Protein AF-A0A7I7TY95-F1 (afdb_monomer)

Radius of gyration: 18.22 Å; Cα contacts (8 Å, |Δi|>4): 47; chains: 1; bounding box: 36×49×39 Å

Nearest PDB structures (foldseek):
  5ig5-assembly1_F-2  TM=8.107E-01  e=9.181E-02  Nematostella vectensis
  7ury-assembly1_A  TM=8.292E-01  e=9.181E-02  Homo sapiens
  7urz-assembly1_G  TM=8.053E-01  e=7.509E-02  Homo sapiens
  7urw-assembly1_F  TM=7.96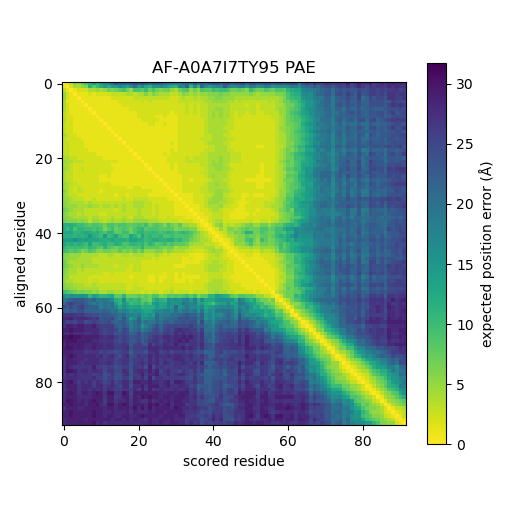1E-01  e=1.569E-01  Homo sapiens
  7rec-assembly1_E-2  TM=8.089E-01  e=3.065E-01  Homo sapiens

Secondary structure (DSSP, 8-state):
--HHHHHHHHHHHHHHHHHHHT-HHHHHTT--TT-EE--SSTT-S-EESHHHHHHHHHHHHHH-----S---GGG---PPPPP----PPPP-

Mean predicted aligned error: 13.82 Å

Foldseek 3Di:
DDPVVVVVVVLVVQLVVCLVVVPLCSVCVPPDQQDWAADPDPPRPTAGGSVSVSVVSVVVVVPDDDPPDDDDPPDDPDDPDPPPPPPDPDDD

Organism: Mycolicibacterium parafortuitum (NCBI:txid39692)

InterPro domains:
  IPR032710 NTF2-like domain superfamily [SSF54427] (1-61)
  IPR037401 SnoaL-like domain [PF12680] (12-61)

pLDDT: mean 76.16, std 20.78, range [33.34, 98.31]

Sequence (92 aa):
MTDNQRQIRDTVERWIEAIRARDIDGVLAAHTDDLVMFDATPPYDGVRGTAAYRDSWPPFSHHHRPAESGRAVADRPRAPLVPDRELRPPVP

Solvent-accessible surface area (backbone atoms only — not comparable to full-atom values): 6079 Å² total; per-residue (Å²): 129,56,71,67,59,48,54,53,50,57,52,54,52,51,33,52,51,17,57,76,70,68,35,64,67,53,49,46,70,86,57,54,69,79,38,76,48,79,61,99,53,84,88,60,82,50,39,64,22,48,69,52,47,58,64,52,51,71,63,52,68,75,72,61,69,80,79,77,76,87,77,78,88,85,73,70,79,77,73,77,80,77,72,84,75,75,78,74,74,80,80,133

Structure (mmCIF, N/CA/C/O backbone):
data_AF-A0A7I7TY95-F1
#
_entry.id   AF-A0A7I7TY95-F1
#
loop_
_atom_site.group_PDB
_atom_site.id
_atom_site.type_symbol
_atom_site.label_atom_id
_atom_site.label_alt_id
_atom_site.label_comp_id
_atom_site.label_asym_id
_atom_site.label_entity_id
_atom_site.label_seq_id
_atom_site.pdbx_PDB_ins_code
_atom_site.Cartn_x
_atom_site.Cartn_y
_atom_site.Cartn_z
_atom_site.occupancy
_atom_site.B_iso_or_equiv
_atom_site.auth_seq_id
_atom_site.auth_comp_id
_atom_site.auth_asym_id
_atom_site.auth_atom_id
_atom_site.pdbx_PDB_model_num
ATOM 1 N N . MET A 1 1 ? -3.878 4.144 25.629 1.00 61.81 1 MET A N 1
ATOM 2 C CA . MET A 1 1 ? -3.972 4.378 24.171 1.00 61.81 1 MET A CA 1
ATOM 3 C C . MET A 1 1 ? -5.427 4.588 23.822 1.00 61.81 1 MET A C 1
ATOM 5 O O . MET A 1 1 ? -6.260 3.877 24.374 1.00 61.81 1 MET A O 1
ATOM 9 N N . THR A 1 2 ? -5.721 5.557 22.961 1.00 89.19 2 THR A N 1
ATOM 10 C CA . THR A 1 2 ? -7.066 5.726 22.396 1.00 89.19 2 THR A CA 1
ATOM 11 C C . THR A 1 2 ? -7.384 4.580 21.432 1.00 89.19 2 THR A C 1
ATOM 13 O O . THR A 1 2 ? -6.472 3.885 20.974 1.00 89.19 2 THR A O 1
ATOM 16 N N . ASP A 1 3 ? -8.664 4.380 21.123 1.00 93.25 3 ASP A N 1
ATOM 17 C CA . ASP A 1 3 ? -9.108 3.343 20.184 1.00 93.25 3 ASP A CA 1
ATOM 18 C C . ASP A 1 3 ? -8.471 3.525 18.794 1.00 93.25 3 ASP A C 1
ATOM 20 O O . ASP A 1 3 ? -7.809 2.625 18.282 1.00 93.25 3 ASP A O 1
ATOM 24 N N . ASN A 1 4 ? -8.485 4.758 18.276 1.00 95.69 4 ASN A N 1
ATOM 25 C CA . ASN A 1 4 ? -7.829 5.115 17.013 1.00 95.69 4 ASN A CA 1
ATOM 26 C C . ASN A 1 4 ? -6.329 4.781 17.004 1.00 95.69 4 ASN A C 1
ATOM 28 O O . ASN A 1 4 ? -5.809 4.266 16.018 1.00 95.69 4 ASN A O 1
ATOM 32 N N . GLN A 1 5 ? -5.609 5.053 18.100 1.00 96.81 5 GLN A N 1
ATOM 33 C CA . GLN A 1 5 ? -4.183 4.721 18.185 1.00 96.81 5 GLN A CA 1
ATOM 34 C C . GLN A 1 5 ? -3.948 3.210 18.102 1.00 96.81 5 GLN A C 1
ATOM 36 O O . GLN A 1 5 ? -2.955 2.782 17.512 1.00 96.81 5 GLN A O 1
ATOM 41 N N . ARG A 1 6 ? -4.831 2.408 18.710 1.00 97.12 6 ARG A N 1
ATOM 42 C CA . ARG A 1 6 ? -4.764 0.945 18.640 1.00 97.12 6 ARG A CA 1
ATOM 43 C C . ARG A 1 6 ? -5.034 0.472 17.220 1.00 97.12 6 ARG A C 1
ATOM 45 O O . ARG A 1 6 ? -4.209 -0.237 16.666 1.00 97.12 6 ARG A O 1
ATOM 52 N N . GLN A 1 7 ? -6.101 0.962 16.597 1.00 96.75 7 GLN A N 1
ATOM 53 C CA . GLN A 1 7 ? -6.453 0.592 15.230 1.00 96.75 7 GLN A CA 1
ATOM 54 C C . GLN A 1 7 ? -5.342 0.926 14.222 1.00 96.75 7 GLN A C 1
ATOM 56 O O . GLN A 1 7 ? -5.042 0.110 13.348 1.00 96.75 7 GLN A O 1
ATOM 61 N N . ILE A 1 8 ? -4.701 2.094 14.351 1.00 96.44 8 ILE A N 1
ATOM 62 C CA . ILE A 1 8 ? -3.556 2.471 13.509 1.00 96.44 8 ILE A CA 1
ATOM 63 C C . ILE A 1 8 ? -2.402 1.485 13.711 1.00 96.44 8 ILE A C 1
ATOM 65 O O . ILE A 1 8 ? -1.853 0.979 12.735 1.00 96.44 8 ILE A O 1
ATOM 69 N N . ARG A 1 9 ? -2.055 1.178 14.968 1.00 97.44 9 ARG A N 1
ATOM 70 C CA . ARG A 1 9 ? -0.977 0.238 15.293 1.00 97.44 9 ARG A CA 1
ATOM 71 C C . ARG A 1 9 ? -1.243 -1.146 14.711 1.00 97.44 9 ARG A C 1
ATOM 73 O O . ARG A 1 9 ? -0.400 -1.653 13.981 1.00 97.44 9 ARG A O 1
ATOM 80 N N . ASP A 1 10 ? -2.427 -1.692 14.954 1.00 97.44 10 ASP A N 1
ATOM 81 C CA . ASP A 1 10 ? -2.800 -3.022 14.479 1.00 97.44 10 ASP A CA 1
ATOM 82 C C . ASP A 1 10 ? -2.788 -3.086 12.940 1.00 97.44 10 ASP A C 1
ATOM 84 O O . ASP A 1 10 ? -2.440 -4.108 12.350 1.00 97.44 10 ASP A O 1
ATOM 88 N N . THR A 1 11 ? -3.155 -1.989 12.268 1.00 97.50 11 THR A N 1
ATOM 89 C CA . THR A 1 11 ? -3.112 -1.891 10.800 1.00 97.50 11 THR A CA 1
ATOM 90 C C . THR A 1 11 ? -1.678 -1.936 10.276 1.00 97.50 11 THR A C 1
ATOM 92 O O . THR A 1 11 ? -1.390 -2.705 9.361 1.00 97.50 11 THR A O 1
ATOM 95 N N . VAL A 1 12 ? -0.767 -1.172 10.885 1.00 97.25 12 VAL A N 1
ATOM 96 C CA . VAL A 1 12 ? 0.658 -1.175 10.517 1.00 97.25 12 VAL A CA 1
ATOM 97 C C . VAL A 1 12 ? 1.308 -2.530 10.817 1.00 97.25 12 VAL A C 1
ATOM 99 O O . VAL A 1 12 ? 2.084 -3.028 10.007 1.00 97.25 12 VAL A O 1
ATOM 102 N N . GLU A 1 13 ? 0.978 -3.157 11.946 1.00 98.19 13 GLU A N 1
ATOM 103 C CA . GLU A 1 13 ? 1.510 -4.472 12.324 1.00 98.19 13 GLU A CA 1
ATOM 104 C C . GLU A 1 13 ? 1.077 -5.566 11.339 1.00 98.19 13 GLU A C 1
ATOM 106 O O . GLU A 1 13 ? 1.921 -6.325 10.867 1.00 98.19 13 GLU A O 1
ATOM 111 N N . ARG A 1 14 ? -0.202 -5.599 10.937 1.00 98.31 14 ARG A N 1
ATOM 112 C CA . ARG A 1 14 ? -0.675 -6.529 9.895 1.00 98.31 14 ARG A CA 1
ATOM 113 C C . ARG A 1 14 ? 0.025 -6.315 8.557 1.00 98.31 14 ARG A C 1
ATOM 115 O O . ARG A 1 14 ? 0.375 -7.289 7.896 1.00 98.31 14 ARG A O 1
ATOM 122 N N . TRP A 1 15 ? 0.251 -5.060 8.172 1.00 97.12 15 TRP A N 1
ATOM 123 C CA . TRP A 1 15 ? 0.986 -4.741 6.951 1.00 97.12 15 TRP A CA 1
ATOM 124 C C . TRP A 1 15 ? 2.423 -5.284 7.000 1.00 97.12 15 TRP A C 1
ATOM 126 O O . TRP A 1 15 ? 2.862 -5.935 6.055 1.00 97.12 15 TRP A O 1
ATOM 136 N N . ILE A 1 16 ? 3.128 -5.121 8.126 1.00 97.00 16 ILE A N 1
ATOM 137 C CA . ILE A 1 16 ? 4.476 -5.680 8.331 1.00 97.00 16 ILE A CA 1
ATOM 138 C C . ILE A 1 16 ? 4.476 -7.211 8.219 1.00 97.00 16 ILE A C 1
ATOM 140 O O . ILE A 1 16 ? 5.369 -7.776 7.584 1.00 97.00 16 ILE A O 1
ATOM 144 N N . GLU A 1 17 ? 3.498 -7.889 8.818 1.00 97.81 17 GLU A N 1
ATOM 145 C CA . GLU A 1 17 ? 3.396 -9.350 8.734 1.00 97.81 17 GLU A CA 1
ATOM 146 C C . GLU A 1 17 ? 3.135 -9.831 7.300 1.00 97.81 17 GLU A C 1
ATOM 148 O O . GLU A 1 17 ? 3.777 -10.782 6.853 1.00 97.81 17 GLU A O 1
ATOM 153 N N . ALA A 1 18 ? 2.297 -9.130 6.532 1.00 96.31 18 ALA A N 1
ATOM 154 C CA . ALA A 1 18 ? 2.081 -9.439 5.119 1.00 96.31 18 ALA A CA 1
ATOM 155 C C . ALA A 1 18 ? 3.366 -9.278 4.283 1.00 96.31 18 ALA A C 1
ATOM 157 O O . ALA A 1 18 ? 3.699 -10.153 3.481 1.00 96.31 18 ALA A O 1
ATOM 158 N N . ILE A 1 19 ? 4.150 -8.218 4.533 1.00 93.31 19 ILE A N 1
ATOM 159 C CA . ILE A 1 19 ? 5.465 -8.022 3.896 1.00 93.31 19 ILE A CA 1
ATOM 160 C C . ILE A 1 19 ? 6.395 -9.202 4.208 1.00 93.31 19 ILE A C 1
ATOM 162 O O . ILE A 1 19 ? 7.023 -9.757 3.304 1.00 93.31 19 ILE A O 1
ATOM 166 N N . ARG A 1 20 ? 6.479 -9.615 5.481 1.00 92.69 20 ARG A N 1
ATOM 167 C CA . ARG A 1 20 ? 7.322 -10.744 5.924 1.00 92.69 20 ARG A CA 1
ATOM 168 C C . ARG A 1 20 ? 6.899 -12.062 5.281 1.00 92.69 20 ARG A C 1
ATOM 170 O O . ARG A 1 20 ? 7.759 -12.842 4.874 1.00 92.69 20 ARG A O 1
ATOM 177 N N . ALA A 1 21 ? 5.593 -12.284 5.161 1.00 94.25 21 ALA A N 1
ATOM 178 C CA . ALA A 1 21 ? 5.009 -13.461 4.530 1.00 94.25 21 ALA A CA 1
ATOM 179 C C . ALA A 1 21 ? 5.103 -13.446 2.994 1.00 94.25 21 ALA A C 1
ATOM 181 O O . ALA A 1 21 ? 4.807 -14.460 2.364 1.00 94.25 21 ALA A O 1
ATOM 182 N N . ARG A 1 22 ? 5.531 -12.326 2.387 1.00 91.81 22 ARG A N 1
ATOM 183 C CA . ARG A 1 22 ? 5.471 -12.084 0.934 1.00 91.81 22 ARG A CA 1
ATOM 184 C C . ARG A 1 22 ? 4.045 -12.214 0.379 1.00 91.81 22 ARG A C 1
ATOM 186 O O . ARG A 1 22 ? 3.855 -12.599 -0.773 1.00 91.81 22 ARG A O 1
ATOM 193 N N . ASP A 1 23 ? 3.057 -11.888 1.205 1.00 94.62 23 ASP A N 1
ATOM 194 C CA . ASP A 1 23 ? 1.645 -11.877 0.844 1.00 94.62 23 ASP A CA 1
ATOM 195 C C . ASP A 1 23 ? 1.293 -10.523 0.225 1.00 94.62 23 ASP A C 1
ATOM 197 O O . ASP A 1 23 ? 1.021 -9.545 0.920 1.00 94.62 23 ASP A O 1
ATOM 201 N N . ILE A 1 24 ? 1.335 -10.461 -1.105 1.00 93.81 24 ILE A N 1
ATOM 202 C CA . ILE A 1 24 ? 1.071 -9.224 -1.844 1.00 93.81 24 ILE A CA 1
ATOM 203 C C . ILE A 1 24 ? -0.373 -8.752 -1.658 1.00 93.81 24 ILE A C 1
ATOM 205 O O . ILE A 1 24 ? -0.607 -7.550 -1.562 1.00 93.81 24 ILE A O 1
ATOM 209 N N . ASP A 1 25 ? -1.338 -9.665 -1.568 1.00 94.81 25 ASP A N 1
ATOM 210 C CA . ASP A 1 25 ? -2.732 -9.271 -1.379 1.00 94.81 25 ASP A CA 1
ATOM 211 C C . ASP A 1 25 ? -2.936 -8.718 0.045 1.00 94.81 25 ASP A C 1
ATOM 213 O O . ASP A 1 25 ? -3.571 -7.676 0.218 1.00 94.81 25 ASP A O 1
ATOM 217 N N . GLY A 1 26 ? -2.293 -9.318 1.053 1.00 96.25 26 GLY A N 1
ATOM 218 C CA . GLY A 1 26 ? -2.250 -8.790 2.421 1.00 96.25 26 GLY A CA 1
ATOM 219 C C . GLY A 1 26 ? -1.547 -7.433 2.539 1.00 96.25 26 GLY A C 1
ATOM 220 O O . GLY A 1 26 ? -1.991 -6.564 3.291 1.00 96.25 26 GLY A O 1
ATOM 221 N N . VAL A 1 27 ? -0.485 -7.205 1.760 1.00 94.94 27 VAL A N 1
ATOM 222 C CA . VAL A 1 27 ? 0.213 -5.912 1.696 1.00 94.94 27 VAL A CA 1
ATOM 223 C C . V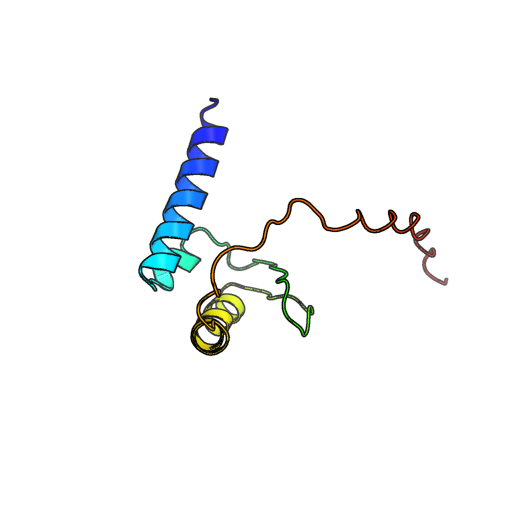AL A 1 27 ? -0.705 -4.808 1.169 1.00 94.94 27 VAL A C 1
ATOM 225 O O . VAL A 1 27 ? -0.673 -3.681 1.667 1.00 94.94 27 VAL A O 1
ATOM 228 N N . LEU A 1 28 ? -1.540 -5.122 0.180 1.00 94.94 28 LEU A N 1
ATOM 229 C CA . LEU A 1 28 ? -2.442 -4.164 -0.458 1.00 94.94 28 LEU A CA 1
ATOM 230 C C . LEU A 1 28 ? -3.756 -3.959 0.310 1.00 94.94 28 LEU A C 1
ATOM 232 O O . LEU A 1 28 ? -4.399 -2.934 0.116 1.00 94.94 28 LEU A O 1
ATOM 236 N N . ALA A 1 29 ? -4.137 -4.870 1.210 1.00 96.56 29 ALA A N 1
ATOM 237 C CA . ALA A 1 29 ? -5.464 -4.914 1.836 1.00 96.56 29 ALA A CA 1
ATOM 238 C C . ALA A 1 29 ? -5.898 -3.633 2.577 1.00 96.56 29 ALA A C 1
ATOM 240 O O . ALA A 1 29 ? -7.091 -3.362 2.693 1.00 96.56 29 ALA A O 1
ATOM 241 N N . ALA A 1 30 ? -4.944 -2.862 3.104 1.00 95.69 30 ALA A N 1
ATOM 242 C CA . ALA A 1 30 ? -5.207 -1.611 3.820 1.00 95.69 30 ALA A CA 1
ATOM 243 C C . ALA A 1 30 ? -4.898 -0.348 2.991 1.00 95.69 30 ALA A C 1
ATOM 245 O O . ALA A 1 30 ? -4.902 0.753 3.540 1.00 95.69 30 ALA A O 1
ATOM 246 N N . HIS A 1 31 ? -4.615 -0.497 1.694 1.00 95.62 31 HIS A N 1
ATOM 247 C CA . HIS A 1 31 ? -4.332 0.607 0.782 1.00 95.62 31 HIS A CA 1
ATOM 248 C C . HIS A 1 31 ? -5.561 0.932 -0.063 1.00 95.62 31 HIS A C 1
ATOM 250 O O . HIS A 1 31 ? -6.285 0.047 -0.512 1.00 95.62 31 HIS A O 1
ATOM 256 N N . THR A 1 32 ? -5.788 2.221 -0.285 1.00 95.94 32 THR A N 1
ATOM 257 C CA . THR A 1 32 ? -6.829 2.706 -1.188 1.00 95.94 32 THR A CA 1
ATOM 258 C C . THR A 1 32 ? -6.323 2.703 -2.628 1.00 95.94 32 THR A C 1
ATOM 260 O O . THR A 1 32 ? -5.122 2.846 -2.869 1.00 95.94 32 THR A O 1
ATOM 263 N N . ASP A 1 33 ? -7.232 2.582 -3.597 1.00 94.19 33 ASP A N 1
ATOM 264 C CA . ASP A 1 33 ? -6.881 2.548 -5.026 1.00 94.19 33 ASP A CA 1
ATOM 265 C C . ASP A 1 33 ? -6.195 3.826 -5.530 1.00 94.19 33 ASP A C 1
ATOM 267 O O . ASP A 1 33 ? -5.501 3.793 -6.544 1.00 94.19 33 ASP A O 1
ATOM 271 N N . ASP A 1 34 ? -6.339 4.936 -4.808 1.00 94.44 34 ASP A N 1
ATOM 272 C CA . ASP A 1 34 ? -5.726 6.236 -5.078 1.00 94.44 34 ASP A CA 1
ATOM 273 C C . ASP A 1 34 ? -4.438 6.496 -4.269 1.00 94.44 34 ASP A C 1
ATOM 275 O O . ASP A 1 34 ? -3.994 7.641 -4.162 1.00 94.44 34 ASP A O 1
ATOM 279 N N . LEU A 1 35 ? -3.805 5.442 -3.732 1.00 93.44 35 LEU A N 1
ATOM 280 C CA . LEU A 1 35 ? -2.520 5.509 -3.030 1.00 93.44 35 LEU A CA 1
ATOM 281 C C . LEU A 1 35 ? -1.492 6.370 -3.777 1.00 93.44 35 LEU A C 1
ATOM 283 O O . LEU A 1 35 ? -1.223 6.164 -4.961 1.00 93.44 35 LEU A O 1
ATOM 287 N N . VAL A 1 36 ? -0.809 7.240 -3.036 1.00 92.94 36 VAL A N 1
ATOM 288 C CA . VAL A 1 36 ? 0.426 7.889 -3.480 1.00 92.94 36 VAL A CA 1
ATOM 289 C C . VAL A 1 36 ? 1.525 7.567 -2.475 1.00 92.94 36 VAL A C 1
ATOM 291 O O . VAL A 1 36 ? 1.425 7.942 -1.308 1.00 92.94 36 VAL A O 1
ATOM 294 N N . MET A 1 37 ? 2.573 6.872 -2.916 1.00 88.69 37 MET A N 1
ATOM 295 C CA . MET A 1 37 ? 3.691 6.456 -2.065 1.00 88.69 37 MET A CA 1
ATOM 296 C C . MET A 1 37 ? 5.018 6.950 -2.640 1.00 88.69 37 MET A C 1
ATOM 298 O O . MET A 1 37 ? 5.290 6.781 -3.824 1.00 88.69 37 MET A O 1
ATOM 302 N N . PHE A 1 38 ? 5.874 7.518 -1.795 1.00 87.94 38 PHE A N 1
ATOM 303 C CA . PHE A 1 38 ? 7.247 7.872 -2.149 1.00 87.94 38 PHE A CA 1
ATOM 304 C C . PHE A 1 38 ? 8.210 6.945 -1.411 1.00 87.94 38 PHE A C 1
ATOM 306 O O . PHE A 1 38 ? 8.049 6.726 -0.212 1.00 87.94 38 PHE A O 1
ATOM 313 N N . ASP A 1 39 ? 9.198 6.416 -2.127 1.00 77.50 39 ASP A N 1
ATOM 314 C CA . ASP A 1 39 ? 10.222 5.525 -1.579 1.00 77.50 39 ASP A CA 1
ATOM 315 C C . ASP A 1 39 ? 11.603 6.206 -1.611 1.00 77.50 39 ASP A C 1
ATOM 317 O O . ASP A 1 39 ? 11.825 7.190 -2.318 1.00 77.50 39 ASP A O 1
ATOM 321 N N . ALA A 1 40 ? 12.545 5.679 -0.836 1.00 77.50 40 ALA A N 1
ATOM 322 C CA . ALA A 1 40 ? 13.921 6.137 -0.727 1.00 77.50 40 ALA A CA 1
ATOM 323 C C . ALA A 1 40 ? 14.814 5.691 -1.900 1.00 77.50 40 ALA A C 1
ATOM 325 O O . ALA A 1 40 ? 16.019 5.946 -1.866 1.00 77.50 40 ALA A O 1
ATOM 326 N N . THR A 1 41 ? 14.261 5.037 -2.926 1.00 65.69 41 THR A N 1
ATOM 327 C CA . THR A 1 41 ? 15.009 4.600 -4.111 1.00 65.69 41 THR A CA 1
ATOM 328 C C . THR A 1 41 ? 14.644 5.425 -5.356 1.00 65.69 41 THR A C 1
ATOM 330 O O . THR A 1 41 ? 13.476 5.779 -5.550 1.00 65.69 41 THR A O 1
ATOM 333 N N . PRO A 1 42 ? 15.628 5.762 -6.217 1.00 68.69 42 PRO A N 1
ATOM 334 C CA . PRO A 1 42 ? 15.358 6.348 -7.528 1.00 68.69 42 PRO A CA 1
ATOM 335 C C . PRO A 1 42 ? 14.365 5.488 -8.334 1.00 68.69 42 PRO A C 1
ATOM 337 O O . PRO A 1 42 ? 14.396 4.264 -8.203 1.00 68.69 42 PRO A O 1
ATOM 340 N N . PRO A 1 43 ? 13.523 6.087 -9.198 1.00 73.25 43 PRO A N 1
ATOM 341 C CA . PRO A 1 43 ? 13.616 7.460 -9.706 1.00 73.25 43 PRO A CA 1
ATOM 342 C C . PRO A 1 43 ? 12.961 8.548 -8.831 1.00 73.25 43 PRO A C 1
ATOM 344 O O . PRO A 1 43 ? 12.940 9.700 -9.240 1.00 73.25 43 PRO A O 1
ATOM 347 N N . TYR A 1 44 ? 12.466 8.232 -7.626 1.00 78.50 44 TYR A N 1
ATOM 348 C CA . TYR A 1 44 ? 11.767 9.173 -6.723 1.00 78.50 44 TYR A CA 1
ATOM 349 C C . TYR A 1 44 ? 10.486 9.815 -7.283 1.00 78.50 44 TYR A C 1
ATOM 351 O O . TYR A 1 44 ? 9.879 10.650 -6.614 1.00 78.50 44 TYR A O 1
ATOM 359 N N . ASP A 1 45 ? 10.021 9.393 -8.460 1.00 82.12 45 ASP A N 1
ATOM 360 C CA . ASP A 1 45 ? 8.769 9.876 -9.056 1.00 82.12 45 ASP A CA 1
ATOM 361 C C . ASP A 1 45 ? 7.530 9.481 -8.232 1.00 82.12 45 ASP A C 1
ATOM 363 O O . ASP A 1 45 ? 6.449 10.061 -8.388 1.00 82.12 45 ASP A O 1
ATOM 367 N N . GLY A 1 46 ? 7.695 8.523 -7.316 1.00 85.81 46 GLY A N 1
ATOM 368 C CA . GLY A 1 46 ? 6.641 7.967 -6.481 1.00 85.81 46 GLY A CA 1
ATOM 369 C C . GLY A 1 46 ? 5.735 6.998 -7.243 1.00 85.81 46 GLY A C 1
ATOM 370 O O . GLY A 1 46 ? 5.635 7.008 -8.468 1.00 85.81 46 GLY A O 1
ATOM 371 N N . VAL A 1 47 ? 5.050 6.153 -6.490 1.00 90.75 47 VAL A N 1
ATOM 372 C CA . VAL A 1 47 ? 4.089 5.160 -6.962 1.00 90.75 47 VAL A CA 1
ATOM 373 C C . VAL A 1 47 ? 2.681 5.732 -6.833 1.00 90.75 47 VAL A C 1
ATOM 375 O O . VAL A 1 47 ? 2.341 6.304 -5.797 1.00 90.75 47 VAL A O 1
ATOM 378 N N . ARG A 1 48 ? 1.864 5.578 -7.881 1.00 93.38 48 ARG A N 1
ATOM 379 C CA . ARG A 1 48 ? 0.469 6.038 -7.914 1.00 93.38 48 ARG A CA 1
ATOM 380 C C . ARG A 1 48 ? -0.469 4.885 -8.236 1.00 93.38 48 ARG A C 1
ATOM 382 O O . ARG A 1 48 ? -0.369 4.286 -9.304 1.00 93.38 48 ARG A O 1
ATOM 389 N N . GLY A 1 49 ? -1.386 4.631 -7.315 1.00 94.50 49 GLY A N 1
ATOM 390 C CA . GLY A 1 49 ? -2.380 3.574 -7.376 1.00 94.50 49 GLY A CA 1
ATOM 391 C C . GLY A 1 49 ? -1.877 2.203 -6.924 1.00 94.50 49 GLY A C 1
ATOM 392 O O . GLY A 1 49 ? -0.681 1.895 -6.951 1.00 94.50 49 GLY A O 1
ATOM 393 N N . THR A 1 50 ? -2.823 1.359 -6.513 1.00 93.44 50 THR A N 1
ATOM 394 C CA . THR A 1 50 ? -2.579 0.005 -5.981 1.00 93.44 50 THR A CA 1
ATOM 395 C C . THR A 1 50 ? -1.946 -0.928 -7.006 1.00 93.44 50 THR A C 1
ATOM 397 O O . THR A 1 50 ? -1.090 -1.731 -6.643 1.00 93.44 50 THR A O 1
ATOM 400 N N . ALA A 1 51 ? -2.290 -0.788 -8.289 1.00 91.75 51 ALA A N 1
ATOM 401 C CA . ALA A 1 51 ? -1.681 -1.562 -9.372 1.00 91.75 51 ALA A CA 1
ATOM 402 C C . ALA A 1 51 ? -0.173 -1.282 -9.502 1.00 91.75 51 ALA A C 1
ATOM 404 O O . ALA A 1 51 ? 0.634 -2.205 -9.423 1.00 91.75 51 ALA A O 1
ATOM 405 N N . ALA A 1 52 ? 0.224 -0.007 -9.598 1.00 90.19 52 ALA A N 1
ATOM 406 C CA . ALA A 1 52 ? 1.638 0.365 -9.673 1.00 90.19 52 ALA A CA 1
ATOM 407 C C . ALA A 1 52 ? 2.400 -0.027 -8.397 1.00 90.19 52 ALA A C 1
ATOM 409 O O . ALA A 1 52 ? 3.575 -0.390 -8.448 1.00 90.19 52 ALA A O 1
ATOM 410 N N . TYR A 1 53 ? 1.730 0.018 -7.242 1.00 91.50 53 TYR A N 1
ATOM 411 C CA . TYR A 1 53 ? 2.318 -0.429 -5.987 1.00 91.50 53 TYR A CA 1
ATOM 412 C C . TYR A 1 53 ? 2.537 -1.936 -5.949 1.00 91.50 53 TYR A C 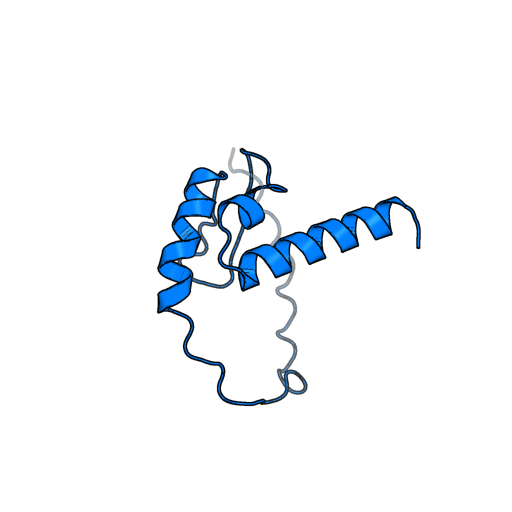1
ATOM 414 O O . TYR A 1 53 ? 3.631 -2.363 -5.584 1.00 91.50 53 TYR A O 1
ATOM 422 N N . ARG A 1 54 ? 1.569 -2.737 -6.410 1.00 91.88 54 ARG A N 1
ATOM 423 C CA . ARG A 1 54 ? 1.715 -4.189 -6.586 1.00 91.88 54 ARG A CA 1
ATOM 424 C C . ARG A 1 54 ? 2.966 -4.524 -7.399 1.00 91.88 54 ARG A C 1
ATOM 426 O O . ARG 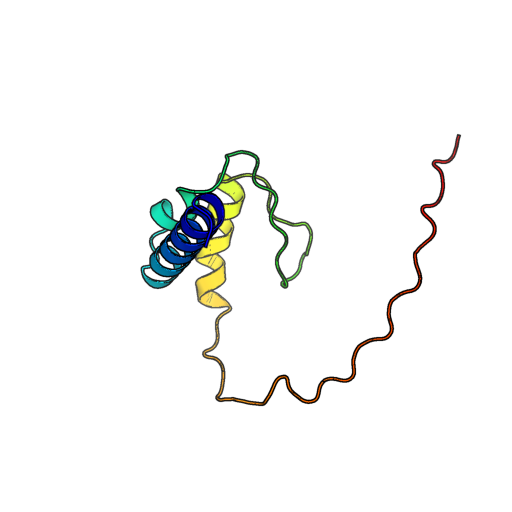A 1 54 ? 3.757 -5.362 -6.974 1.00 91.88 54 ARG A O 1
ATOM 433 N N . ASP A 1 55 ? 3.174 -3.817 -8.505 1.00 89.25 55 ASP A N 1
ATOM 434 C CA . ASP A 1 55 ? 4.289 -4.046 -9.430 1.00 89.25 55 ASP A CA 1
ATOM 435 C C . ASP A 1 55 ? 5.657 -3.610 -8.874 1.00 89.25 55 ASP A C 1
ATOM 437 O O . ASP A 1 55 ? 6.694 -4.073 -9.352 1.00 89.25 55 ASP A O 1
ATOM 441 N N . SER A 1 56 ? 5.688 -2.774 -7.828 1.00 85.38 56 SER A N 1
ATOM 442 C CA . SER A 1 56 ? 6.933 -2.393 -7.140 1.00 85.38 56 SER A CA 1
ATOM 443 C C . SER A 1 56 ? 7.497 -3.490 -6.225 1.00 85.38 56 SER A C 1
ATOM 445 O O . SER A 1 56 ? 8.691 -3.484 -5.917 1.00 85.38 56 SER A O 1
ATOM 447 N N . TRP A 1 57 ? 6.678 -4.474 -5.833 1.00 84.75 57 TRP A N 1
ATOM 448 C CA . TRP A 1 57 ? 7.078 -5.532 -4.899 1.00 84.75 57 TRP A CA 1
ATOM 449 C C . TRP A 1 57 ? 7.969 -6.633 -5.503 1.00 84.75 57 TRP A C 1
ATOM 451 O O . TRP A 1 57 ? 8.950 -7.005 -4.851 1.00 84.75 57 TRP A O 1
ATOM 461 N N . PRO A 1 58 ? 7.723 -7.158 -6.723 1.00 71.62 58 PRO A N 1
ATOM 462 C CA . PRO A 1 58 ? 8.613 -8.148 -7.333 1.00 71.62 58 PRO A CA 1
ATOM 463 C C . PRO A 1 58 ? 10.070 -7.655 -7.501 1.00 71.62 58 PRO A C 1
ATOM 465 O O . PRO A 1 58 ? 10.981 -8.378 -7.080 1.00 71.62 58 PRO A O 1
ATOM 468 N N . PRO A 1 59 ? 10.342 -6.424 -7.999 1.00 58.69 59 PRO A N 1
ATOM 469 C CA . PRO A 1 59 ? 11.699 -5.863 -8.075 1.00 58.69 59 PRO A CA 1
ATOM 470 C C . PRO A 1 59 ? 12.374 -5.627 -6.714 1.00 58.69 59 PRO A C 1
ATOM 472 O O . PRO A 1 59 ? 13.607 -5.663 -6.628 1.00 58.69 59 PRO A O 1
ATOM 475 N N . PHE A 1 60 ? 11.593 -5.417 -5.647 1.00 53.62 60 PHE A N 1
ATOM 476 C CA . PHE A 1 60 ? 12.103 -5.206 -4.285 1.00 53.62 60 PHE A CA 1
ATOM 477 C C . PHE A 1 60 ? 12.890 -6.419 -3.759 1.00 53.62 60 PHE A C 1
ATOM 479 O O . PHE A 1 60 ? 13.847 -6.270 -2.999 1.00 53.62 60 PHE A O 1
ATOM 486 N N . SER A 1 61 ? 12.545 -7.628 -4.220 1.00 49.66 61 SER A N 1
ATOM 487 C CA . SER A 1 61 ? 13.222 -8.872 -3.831 1.00 49.66 61 SER A CA 1
ATOM 488 C C . SER A 1 61 ? 14.658 -8.997 -4.366 1.00 49.66 61 SER A C 1
ATOM 490 O O . SER A 1 61 ? 15.487 -9.651 -3.734 1.00 49.66 61 SER A O 1
ATOM 492 N N . HIS A 1 62 ? 14.979 -8.342 -5.488 1.00 45.56 62 HIS A N 1
ATOM 493 C CA . HIS A 1 62 ? 16.291 -8.434 -6.141 1.00 45.56 62 HIS A CA 1
ATOM 494 C C . HIS A 1 62 ? 17.311 -7.408 -5.625 1.00 45.56 62 HIS A C 1
ATOM 496 O O . HIS A 1 62 ? 18.512 -7.669 -5.664 1.00 45.56 62 HIS A O 1
ATOM 502 N N . HIS A 1 63 ? 16.855 -6.258 -5.116 1.00 46.88 63 HIS A N 1
ATOM 503 C CA . HIS A 1 63 ? 17.731 -5.183 -4.623 1.00 46.88 63 HIS A CA 1
ATOM 504 C C . HIS A 1 63 ? 18.133 -5.347 -3.150 1.00 46.88 63 HIS A C 1
ATOM 506 O O . HIS A 1 63 ? 19.049 -4.674 -2.674 1.00 46.88 63 HIS A O 1
ATOM 512 N N . HIS A 1 64 ? 17.485 -6.254 -2.415 1.00 44.12 64 HIS A N 1
ATOM 513 C CA . HIS A 1 64 ? 17.782 -6.483 -1.007 1.00 44.12 64 HIS A CA 1
ATOM 514 C C . HIS A 1 64 ? 18.962 -7.456 -0.834 1.00 44.12 64 HIS A C 1
ATOM 516 O O . HIS A 1 64 ? 18.789 -8.653 -0.600 1.00 44.12 64 HIS A O 1
ATOM 522 N N . ARG A 1 65 ? 20.196 -6.940 -0.895 1.00 37.72 65 ARG A N 1
ATOM 523 C CA . ARG A 1 65 ? 21.355 -7.631 -0.304 1.00 37.72 65 ARG A CA 1
ATOM 524 C C . ARG A 1 65 ? 21.138 -7.697 1.219 1.00 37.72 65 ARG A C 1
ATOM 526 O O . ARG A 1 65 ? 20.705 -6.688 1.777 1.00 37.72 65 ARG A O 1
ATOM 533 N N . PRO A 1 66 ? 21.395 -8.827 1.913 1.00 36.88 66 PRO A N 1
ATOM 534 C CA . PRO A 1 66 ? 21.239 -8.873 3.363 1.00 36.88 66 PRO A CA 1
ATOM 535 C C . PRO A 1 66 ? 22.059 -7.740 3.977 1.00 36.88 66 PRO A C 1
ATOM 537 O O . PRO A 1 66 ? 23.215 -7.548 3.593 1.00 36.88 66 PRO A O 1
ATOM 540 N N . ALA A 1 67 ? 21.454 -6.970 4.882 1.00 42.09 67 ALA A N 1
ATOM 541 C CA . ALA A 1 67 ? 22.173 -5.940 5.608 1.00 42.09 67 ALA A CA 1
ATOM 542 C C . ALA A 1 67 ? 23.359 -6.603 6.314 1.00 42.09 67 ALA A C 1
ATOM 544 O O . ALA A 1 67 ? 23.180 -7.463 7.177 1.00 42.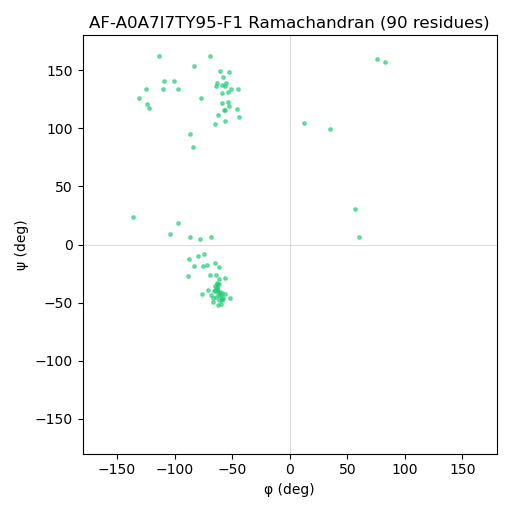09 67 ALA A O 1
ATOM 545 N N . GLU A 1 68 ? 24.572 -6.224 5.924 1.00 33.34 68 GLU A N 1
ATOM 546 C CA . GLU A 1 68 ? 25.747 -6.529 6.720 1.00 33.34 68 GLU A CA 1
ATOM 547 C C . GLU A 1 68 ? 25.565 -5.814 8.057 1.00 33.34 68 GLU A C 1
ATOM 549 O O . GLU A 1 68 ? 25.511 -4.586 8.121 1.00 33.34 68 GLU A O 1
ATOM 554 N N . SER A 1 69 ? 25.365 -6.619 9.094 1.00 41.78 69 SER A N 1
ATOM 555 C CA . SER A 1 69 ? 25.658 -6.382 10.501 1.00 41.78 69 SER A CA 1
ATOM 556 C C . SER A 1 69 ? 25.993 -4.936 10.888 1.00 41.78 69 SER A C 1
ATOM 558 O O . SER A 1 69 ? 27.108 -4.467 10.690 1.00 41.78 69 SER A O 1
ATOM 560 N N . GLY A 1 70 ? 25.019 -4.278 11.523 1.00 47.25 70 GLY A N 1
ATOM 561 C CA . GLY A 1 70 ? 25.189 -3.219 12.521 1.00 47.25 70 GLY A CA 1
ATOM 562 C C . GLY A 1 70 ? 26.363 -2.250 12.353 1.00 47.25 70 GLY A C 1
ATOM 563 O O . GLY A 1 70 ? 27.448 -2.474 12.885 1.00 47.25 70 GLY A O 1
ATOM 564 N N . ARG A 1 71 ? 26.087 -1.060 11.809 1.00 38.41 71 ARG A N 1
ATOM 565 C CA . ARG A 1 71 ? 26.799 0.150 12.237 1.00 38.41 71 ARG A CA 1
ATOM 566 C C . ARG A 1 71 ? 25.802 1.262 12.536 1.00 38.41 71 ARG A C 1
ATOM 568 O O . ARG A 1 71 ? 24.910 1.551 11.747 1.00 38.41 71 ARG A O 1
ATOM 575 N N . ALA A 1 72 ? 25.934 1.797 13.743 1.00 40.22 72 ALA A N 1
ATOM 576 C CA . ALA A 1 72 ? 25.008 2.688 14.418 1.00 40.22 72 ALA A CA 1
ATOM 577 C C . ALA A 1 72 ? 24.565 3.898 13.574 1.00 40.22 72 ALA A C 1
ATOM 579 O O . ALA A 1 72 ? 25.386 4.643 13.047 1.00 40.22 72 ALA A O 1
ATOM 580 N N . VAL A 1 73 ? 23.255 4.165 13.585 1.00 49.34 73 VAL A N 1
ATOM 581 C CA . VAL A 1 73 ? 22.614 5.436 13.174 1.00 49.34 73 VAL A CA 1
ATOM 582 C C . VAL A 1 73 ? 22.947 6.590 14.146 1.00 49.34 73 VAL A C 1
ATOM 584 O O . VAL A 1 73 ? 22.427 7.692 14.021 1.00 49.34 73 VAL A O 1
ATOM 587 N N . ALA A 1 74 ? 23.832 6.374 15.121 1.00 47.22 74 ALA A N 1
ATOM 588 C CA . ALA A 1 74 ? 24.097 7.333 16.189 1.00 47.22 74 ALA A CA 1
ATOM 589 C C . ALA A 1 74 ? 25.025 8.498 15.797 1.00 47.22 74 ALA A C 1
ATOM 591 O O . ALA A 1 74 ? 25.127 9.434 16.578 1.00 47.22 74 ALA A O 1
ATOM 592 N N . ASP A 1 75 ? 25.674 8.474 14.623 1.00 43.16 75 ASP A N 1
ATOM 593 C CA . ASP A 1 75 ? 26.766 9.422 14.330 1.00 43.16 75 ASP A CA 1
ATOM 594 C C . ASP A 1 75 ? 26.728 10.043 12.920 1.00 43.16 75 ASP A C 1
ATOM 596 O O . ASP A 1 75 ? 27.744 10.483 12.382 1.00 43.16 75 ASP A O 1
ATOM 600 N N . ARG A 1 76 ? 25.550 10.098 12.276 1.00 49.25 76 ARG A N 1
ATOM 601 C CA . ARG A 1 76 ? 25.405 10.948 11.082 1.00 49.25 76 ARG A CA 1
ATOM 602 C C . ARG A 1 76 ? 25.271 12.409 11.524 1.00 49.25 76 ARG A C 1
ATOM 604 O O . ARG A 1 76 ? 24.338 12.706 12.274 1.00 49.25 76 ARG A O 1
ATOM 611 N N . PRO A 1 77 ? 26.105 13.339 11.021 1.00 50.56 77 PRO A N 1
ATOM 612 C CA . PRO A 1 77 ? 25.863 14.754 11.238 1.00 50.56 77 PRO A CA 1
ATOM 613 C C . PRO A 1 77 ? 24.485 15.104 10.673 1.00 50.56 77 PRO A C 1
ATOM 615 O O . PRO A 1 77 ? 24.139 14.732 9.548 1.00 50.56 77 PRO A O 1
ATOM 618 N N . ARG A 1 78 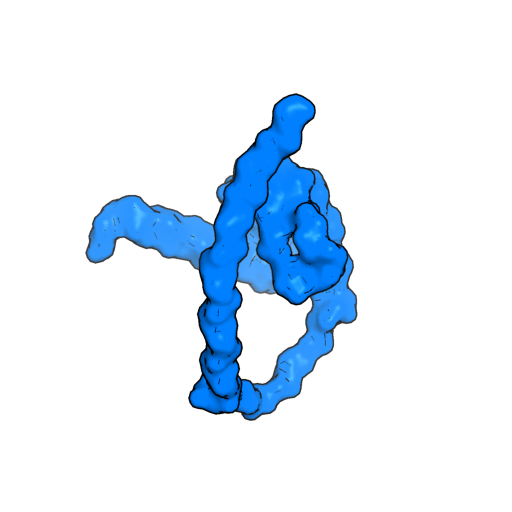? 23.680 15.791 11.487 1.00 57.72 78 ARG A N 1
ATOM 619 C CA . ARG A 1 78 ? 22.381 16.319 11.075 1.00 57.72 78 ARG A CA 1
ATOM 620 C C . ARG A 1 78 ? 22.633 17.219 9.863 1.00 57.72 78 ARG A C 1
ATOM 622 O O . ARG A 1 78 ? 23.352 18.208 9.987 1.00 57.72 78 ARG A O 1
ATOM 629 N N . ALA A 1 79 ? 22.101 16.853 8.697 1.00 57.94 79 ALA A N 1
ATOM 630 C CA . ALA A 1 79 ? 22.172 17.723 7.529 1.00 57.94 79 ALA A CA 1
ATOM 631 C C . ALA A 1 79 ? 21.566 19.089 7.905 1.00 57.94 79 ALA A C 1
ATOM 633 O O . ALA A 1 79 ? 20.565 19.110 8.636 1.00 57.94 79 ALA A O 1
ATOM 634 N N . PRO A 1 80 ? 22.161 20.215 7.473 1.00 57.44 80 PRO A N 1
ATOM 635 C CA . PRO A 1 80 ? 21.569 21.517 7.727 1.00 57.44 80 PRO A CA 1
ATOM 636 C C . PRO A 1 80 ? 20.151 21.526 7.156 1.00 57.44 80 PRO A C 1
ATOM 638 O O . PRO A 1 80 ? 19.910 21.007 6.063 1.00 57.44 80 PRO A O 1
ATOM 641 N N . LEU A 1 81 ? 19.214 22.082 7.928 1.00 60.44 81 LEU A N 1
ATOM 642 C CA . LEU A 1 81 ? 17.867 22.358 7.446 1.00 60.44 81 LEU A CA 1
ATOM 643 C C . LEU A 1 81 ? 18.017 23.163 6.155 1.00 60.44 81 LEU A C 1
ATOM 645 O O . LEU A 1 81 ? 18.640 24.226 6.156 1.00 60.44 81 LEU A O 1
ATOM 649 N N . VAL A 1 82 ? 17.511 22.622 5.048 1.00 63.97 82 VAL A N 1
ATOM 650 C CA . VAL A 1 82 ? 17.395 23.389 3.809 1.00 63.97 82 VAL A CA 1
ATOM 651 C C . VAL A 1 82 ? 16.508 24.587 4.161 1.00 63.97 82 VAL A C 1
ATOM 653 O O . VAL A 1 82 ? 15.414 24.353 4.678 1.00 63.97 82 VAL A O 1
ATOM 656 N N . PRO A 1 83 ? 16.963 25.841 3.981 1.00 58.59 83 PRO A N 1
ATOM 657 C CA . PRO A 1 83 ? 16.115 26.990 4.261 1.00 58.59 83 PRO A CA 1
ATOM 658 C C . PRO A 1 83 ? 14.860 26.892 3.398 1.00 58.59 83 PRO A C 1
ATOM 660 O O . PRO A 1 83 ? 14.940 26.411 2.261 1.00 58.59 83 PRO A O 1
ATOM 663 N N . ASP A 1 84 ? 13.728 27.318 3.963 1.00 52.53 84 ASP A N 1
ATOM 664 C CA . ASP A 1 84 ? 12.439 27.356 3.280 1.00 52.53 84 ASP A CA 1
ATOM 665 C C . ASP A 1 84 ? 12.644 27.926 1.878 1.00 52.53 84 ASP A C 1
ATOM 667 O O . ASP A 1 84 ? 12.984 29.097 1.693 1.00 52.53 84 ASP A O 1
ATOM 671 N N . ARG A 1 85 ? 12.502 27.065 0.867 1.00 61.03 85 ARG A N 1
ATOM 672 C CA . ARG A 1 85 ? 12.403 27.528 -0.509 1.00 61.03 85 ARG A CA 1
ATOM 673 C C . ARG A 1 85 ? 11.108 28.317 -0.554 1.00 61.03 85 ARG A C 1
ATOM 675 O O . ARG A 1 85 ? 10.039 27.711 -0.563 1.00 61.03 85 ARG A O 1
ATOM 682 N N . GLU A 1 86 ? 11.218 29.643 -0.559 1.00 57.25 86 GLU A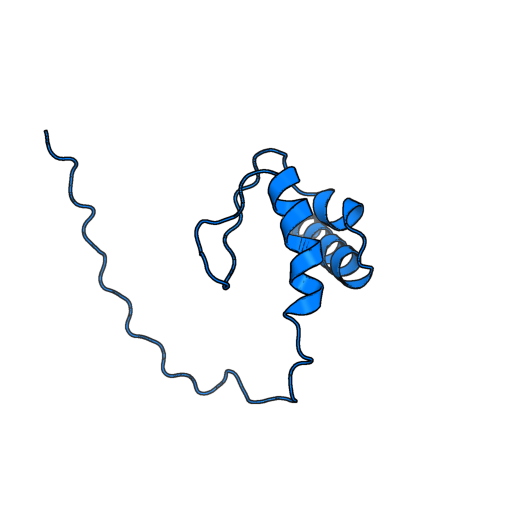 N 1
ATOM 683 C CA . GLU A 1 86 ? 10.098 30.514 -0.882 1.00 57.25 86 GLU A CA 1
ATOM 684 C C . GLU A 1 86 ? 9.430 29.952 -2.136 1.00 57.25 86 GLU A C 1
ATOM 686 O O . GLU A 1 86 ? 10.053 29.801 -3.194 1.00 57.25 86 GLU A O 1
ATOM 691 N N . LEU A 1 87 ? 8.173 29.545 -1.974 1.00 60.50 87 LEU A N 1
ATOM 692 C CA . LEU A 1 87 ? 7.325 29.114 -3.067 1.00 60.50 87 LEU A CA 1
ATOM 693 C C . LEU A 1 87 ? 7.288 30.276 -4.059 1.00 60.50 87 LEU A C 1
ATOM 695 O O . LEU A 1 87 ? 6.674 31.306 -3.788 1.00 60.50 87 LEU A O 1
ATOM 699 N N . ARG A 1 88 ? 7.988 30.134 -5.191 1.00 61.16 88 ARG A N 1
ATOM 700 C CA . ARG A 1 88 ? 7.894 31.096 -6.292 1.00 61.16 88 ARG A CA 1
ATOM 701 C C . ARG A 1 88 ? 6.407 31.228 -6.635 1.00 61.16 88 ARG A C 1
ATOM 703 O O . ARG A 1 88 ? 5.799 30.202 -6.953 1.00 61.16 88 ARG A O 1
ATOM 710 N N . PRO A 1 89 ? 5.812 32.430 -6.583 1.00 59.38 89 PRO A N 1
ATOM 711 C CA . PRO A 1 89 ? 4.445 32.593 -7.045 1.00 59.38 89 PRO A CA 1
ATOM 712 C C . PRO A 1 89 ? 4.369 32.222 -8.537 1.00 59.38 89 PRO A C 1
ATOM 714 O O . PRO A 1 89 ? 5.367 32.380 -9.259 1.00 59.38 89 PRO A O 1
ATOM 717 N N . PRO A 1 90 ? 3.226 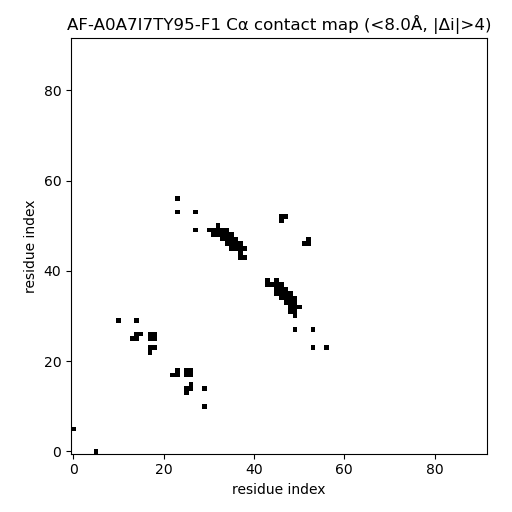31.694 -9.008 1.00 55.16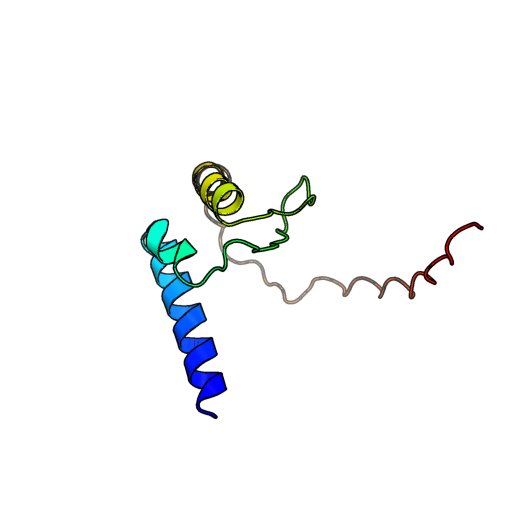 90 PRO A N 1
ATOM 718 C CA . PRO A 1 90 ? 3.053 31.371 -10.416 1.00 55.16 90 PRO A CA 1
ATOM 719 C C . PRO A 1 90 ? 3.240 32.633 -11.270 1.00 55.16 90 PRO A C 1
ATOM 721 O O . PRO A 1 90 ? 2.796 33.721 -10.903 1.00 55.16 90 PRO A O 1
ATOM 724 N N . VAL A 1 91 ? 3.952 32.477 -12.389 1.00 65.50 91 VAL A N 1
ATOM 725 C CA . VAL A 1 91 ? 4.107 33.515 -13.422 1.00 65.50 91 VAL A CA 1
ATOM 726 C C . VAL A 1 91 ? 2.713 33.813 -14.005 1.00 65.50 91 VAL A C 1
ATOM 728 O O . VAL A 1 91 ? 1.952 32.854 -14.154 1.00 65.50 91 VAL A O 1
ATOM 731 N N . PRO A 1 92 ? 2.365 35.090 -14.268 1.00 66.50 92 PRO A N 1
ATOM 732 C CA . PRO A 1 92 ? 1.041 35.482 -14.759 1.00 66.50 92 PRO A CA 1
ATOM 733 C C . PRO A 1 92 ? 0.660 34.841 -16.096 1.00 66.50 92 PRO A C 1
ATOM 735 O O . PRO A 1 92 ? 1.575 34.554 -16.904 1.00 66.50 92 PRO A O 1
#